Protein AF-A0A059XDD0-F1 (afdb_monomer)

Sequence (163 aa):
FLRDATYKGEHFIKRGRTAYLERLIVDPAFQNKGIGTAFMIEVLDTLFYRSEFYDGKPADEVRLSIFNDKEASSVADEGRKGFDRNDYFFRQFGFENDEGTIDVDERTIQPYKLNIDRYELYRAKALATLTEKQPERKLILEEVWDELKDILRKKDPNYAKGR

Mean predicted aligned error: 10.26 Å

Radius of gyration: 18.2 Å; Cα contacts (8 Å, |Δi|>4): 202; chains: 1; bounding box: 51×39×44 Å

pLDDT: mean 75.76, std 18.52, range [33.28, 95.12]

Structure (mmCIF, N/CA/C/O backbone):
data_AF-A0A059XDD0-F1
#
_entry.id   AF-A0A059XDD0-F1
#
loop_
_atom_site.group_PDB
_atom_site.id
_atom_site.type_symbol
_atom_site.label_atom_id
_atom_site.label_alt_id
_atom_site.label_comp_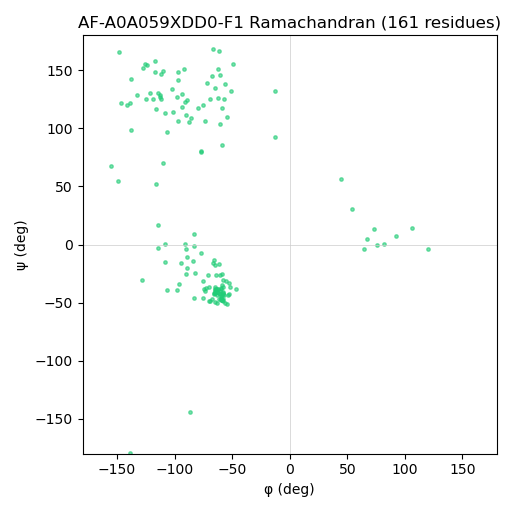id
_atom_site.label_asym_id
_atom_site.label_entity_id
_atom_site.label_seq_id
_atom_site.pdbx_PDB_ins_code
_atom_site.Cartn_x
_atom_site.Cartn_y
_atom_site.Cartn_z
_atom_site.occupancy
_atom_site.B_iso_or_equiv
_atom_site.auth_seq_id
_atom_site.auth_comp_id
_atom_site.auth_asym_id
_atom_site.auth_atom_id
_atom_site.pdbx_PDB_model_num
ATOM 1 N N . PHE A 1 1 ? -7.506 -17.160 20.419 1.00 33.28 1 PHE A N 1
ATOM 2 C CA . PHE A 1 1 ? -8.906 -17.370 20.842 1.00 33.28 1 PHE A CA 1
ATOM 3 C C . PHE A 1 1 ? -9.835 -16.569 19.936 1.00 33.28 1 PHE A C 1
ATOM 5 O O . PHE A 1 1 ? -10.169 -15.436 20.255 1.00 33.28 1 PHE A O 1
ATOM 12 N N . LEU A 1 2 ? -10.213 -17.127 18.786 1.00 34.84 2 LEU A N 1
ATOM 13 C CA . LEU A 1 2 ? -11.284 -16.582 17.950 1.00 34.84 2 LEU A CA 1
ATOM 14 C C . LEU A 1 2 ? -12.570 -17.261 18.426 1.00 34.84 2 LEU A C 1
ATOM 16 O O . LEU A 1 2 ? -12.681 -18.477 18.334 1.00 34.84 2 LEU A O 1
ATOM 20 N N . ARG A 1 3 ? -13.476 -16.510 19.059 1.00 38.62 3 ARG A N 1
ATOM 21 C CA . ARG A 1 3 ? -14.794 -17.041 19.422 1.00 38.62 3 ARG A CA 1
ATOM 22 C C . ARG A 1 3 ? -15.658 -17.012 18.168 1.00 38.62 3 ARG A C 1
ATOM 24 O O . ARG A 1 3 ? -15.905 -15.928 17.641 1.00 38.62 3 ARG A O 1
ATOM 31 N N . ASP A 1 4 ? -16.082 -18.189 17.724 1.00 38.41 4 ASP A N 1
ATOM 32 C CA . ASP A 1 4 ? -17.075 -18.373 16.671 1.00 38.41 4 ASP A CA 1
ATOM 33 C C . ASP A 1 4 ? -18.345 -17.603 17.037 1.00 38.41 4 ASP A C 1
ATOM 35 O O . ASP A 1 4 ? -19.050 -17.940 17.989 1.00 38.41 4 ASP A O 1
ATOM 39 N N . ALA A 1 5 ? -18.617 -16.526 16.306 1.00 45.28 5 ALA A N 1
ATOM 40 C CA . ALA A 1 5 ? -19.895 -15.844 16.376 1.00 45.28 5 ALA A CA 1
ATOM 41 C C . ALA A 1 5 ? -20.777 -16.415 15.265 1.00 45.28 5 ALA A C 1
ATOM 43 O O . ALA A 1 5 ? -20.447 -16.323 14.087 1.00 45.28 5 ALA A O 1
ATOM 44 N N . THR A 1 6 ? -21.897 -17.028 15.629 1.00 38.84 6 THR A N 1
ATOM 45 C CA . THR A 1 6 ? -22.894 -17.513 14.669 1.00 38.84 6 THR A CA 1
ATOM 46 C C . THR A 1 6 ? -23.976 -16.456 14.462 1.00 38.84 6 THR A C 1
ATOM 48 O O . THR A 1 6 ? -24.561 -15.985 15.439 1.00 38.84 6 THR A O 1
ATOM 51 N N . TYR A 1 7 ? -24.293 -16.111 13.211 1.00 40.09 7 TYR A N 1
ATOM 52 C CA . TYR A 1 7 ? -25.468 -15.302 12.857 1.00 40.09 7 TYR A CA 1
ATOM 53 C C . TYR A 1 7 ? -26.444 -16.182 12.073 1.00 40.09 7 TYR A C 1
ATOM 55 O O . TYR A 1 7 ? -26.053 -16.825 11.106 1.00 40.09 7 TYR A O 1
ATOM 63 N N . LYS A 1 8 ? -27.709 -16.249 12.513 1.00 52.50 8 LYS A N 1
ATOM 64 C CA . LYS A 1 8 ? -28.753 -17.126 11.935 1.00 52.50 8 LYS A CA 1
ATOM 65 C C . LYS A 1 8 ? -28.374 -18.618 11.844 1.00 52.50 8 LYS A C 1
ATOM 67 O O . LYS A 1 8 ? -28.862 -19.324 10.973 1.00 52.50 8 LYS A O 1
ATOM 72 N N . GLY A 1 9 ? -27.541 -19.109 12.763 1.00 45.34 9 GLY A N 1
ATOM 73 C CA . GLY A 1 9 ? -27.166 -20.527 12.820 1.00 45.34 9 GLY A CA 1
ATOM 74 C C . GLY A 1 9 ? -26.055 -20.944 11.852 1.00 45.34 9 GLY A C 1
ATOM 75 O O . GLY A 1 9 ? -25.654 -22.101 11.880 1.00 45.34 9 GLY A O 1
ATOM 76 N N . GLU A 1 10 ? -25.512 -20.020 11.056 1.00 42.78 10 GLU A N 1
ATOM 77 C CA . GLU A 1 10 ? -24.318 -20.263 10.246 1.00 42.78 10 GLU A CA 1
ATOM 78 C C . GLU A 1 10 ? -23.071 -19.749 10.974 1.00 42.78 10 GLU A C 1
ATOM 80 O O . GLU A 1 10 ? -23.102 -18.700 11.631 1.00 42.78 10 GLU A O 1
ATOM 85 N N . HIS A 1 11 ? -21.963 -20.491 10.864 1.00 41.69 11 HIS A N 1
ATOM 86 C CA . HIS A 1 11 ? -20.648 -20.022 11.293 1.00 41.69 11 HIS A CA 1
ATOM 87 C C . HIS A 1 11 ? -20.297 -18.770 10.490 1.00 41.69 11 HIS A C 1
ATOM 89 O O . HIS A 1 11 ? -19.930 -18.848 9.318 1.00 41.69 11 HIS A O 1
ATOM 95 N N . PHE A 1 12 ? -20.418 -17.600 11.114 1.00 38.47 12 PHE A N 1
ATOM 96 C CA . PHE A 1 12 ? -19.989 -16.363 10.494 1.00 38.47 12 PHE A CA 1
ATOM 97 C C . PHE A 1 12 ? -18.514 -16.180 10.829 1.00 38.47 12 PHE A C 1
ATOM 99 O O . PHE A 1 12 ? -18.141 -15.828 11.950 1.00 38.47 12 PHE A O 1
ATOM 106 N N . ILE A 1 13 ? -17.648 -16.410 9.843 1.00 45.25 13 ILE A N 1
ATOM 107 C CA . ILE A 1 13 ? -16.297 -15.862 9.903 1.00 45.25 13 ILE A CA 1
ATOM 108 C C . ILE A 1 13 ? -16.502 -14.357 10.011 1.00 45.25 13 ILE A C 1
ATOM 110 O O . ILE A 1 13 ? -17.079 -13.756 9.105 1.00 45.25 13 ILE A O 1
ATOM 114 N N . LYS A 1 14 ? -16.056 -13.747 11.114 1.00 43.38 14 LYS A N 1
ATOM 115 C CA . LYS A 1 14 ? -15.884 -12.298 11.200 1.00 43.38 14 LYS A CA 1
ATOM 116 C C . LYS A 1 14 ? -14.903 -11.925 10.089 1.00 43.38 14 LYS A C 1
ATOM 118 O O . LYS A 1 14 ? -13.696 -11.959 10.307 1.00 43.38 14 LYS A O 1
ATOM 123 N N . ARG A 1 15 ? -15.408 -11.710 8.869 1.00 51.59 15 ARG A N 1
ATOM 124 C CA . ARG A 1 15 ? -14.589 -11.332 7.722 1.00 51.59 15 ARG A CA 1
ATOM 125 C C . ARG A 1 15 ? -13.876 -10.057 8.148 1.00 51.59 15 ARG A C 1
ATOM 127 O O . ARG A 1 15 ? -14.530 -9.127 8.625 1.00 51.59 15 ARG A O 1
ATOM 134 N N . GLY A 1 16 ? -12.547 -10.064 8.060 1.00 60.94 16 GLY A N 1
ATOM 135 C CA . GLY A 1 16 ? -11.766 -8.841 8.182 1.00 60.94 16 GLY A CA 1
ATOM 136 C C . GLY A 1 16 ? -12.350 -7.775 7.259 1.00 60.94 16 GLY A C 1
ATOM 137 O O . GLY A 1 16 ? -13.045 -8.079 6.281 1.00 60.94 16 GLY A O 1
ATOM 138 N N . ARG A 1 17 ? -12.121 -6.511 7.591 1.00 78.56 17 ARG A N 1
ATOM 139 C CA . ARG A 1 17 ? -12.499 -5.400 6.721 1.00 78.56 17 ARG A CA 1
ATOM 140 C C . ARG A 1 17 ? -11.449 -5.355 5.614 1.00 78.56 17 ARG A C 1
ATOM 142 O O . ARG A 1 17 ? -10.487 -4.600 5.694 1.00 78.56 17 ARG A O 1
ATOM 149 N N . THR A 1 18 ? -11.618 -6.221 4.619 1.00 86.69 18 THR A N 1
ATOM 150 C CA . THR A 1 18 ? -10.679 -6.373 3.507 1.00 86.69 18 THR A CA 1
ATOM 151 C C . THR A 1 18 ? -11.074 -5.460 2.349 1.00 86.69 18 THR A C 1
ATOM 153 O O . THR A 1 18 ? -12.181 -5.571 1.818 1.00 86.69 18 THR A O 1
ATOM 156 N N . ALA A 1 19 ? -10.162 -4.587 1.926 1.00 88.94 19 ALA A N 1
ATOM 157 C CA . ALA A 1 19 ? -10.272 -3.834 0.679 1.00 88.94 19 ALA A CA 1
ATOM 158 C C . ALA A 1 19 ? -9.477 -4.523 -0.442 1.00 88.94 19 ALA A C 1
ATOM 160 O O . ALA A 1 19 ? -8.441 -5.133 -0.186 1.00 88.94 19 ALA A O 1
ATOM 161 N N . TYR A 1 20 ? -9.939 -4.403 -1.687 1.00 88.94 20 TYR A N 1
ATOM 162 C CA . TYR A 1 20 ? -9.264 -4.975 -2.854 1.00 88.94 20 TYR A CA 1
ATOM 163 C C . TYR A 1 20 ? -8.726 -3.862 -3.757 1.00 88.94 20 TYR A C 1
ATOM 165 O O . TYR A 1 20 ? -9.460 -2.949 -4.132 1.00 88.94 20 TYR A O 1
ATOM 173 N N . LEU A 1 21 ? -7.442 -3.942 -4.106 1.00 89.31 21 LEU A N 1
ATOM 174 C CA . LEU A 1 21 ? -6.801 -3.103 -5.114 1.00 89.31 21 LEU A CA 1
ATOM 175 C C . LEU A 1 21 ? -6.670 -3.905 -6.406 1.00 89.31 21 LEU A C 1
ATOM 177 O O . LEU A 1 21 ? -5.928 -4.882 -6.469 1.00 89.31 21 LEU A O 1
ATOM 181 N N . GLU A 1 22 ? -7.382 -3.481 -7.446 1.00 80.81 22 GLU A N 1
ATOM 182 C CA . GLU A 1 22 ? -7.424 -4.232 -8.704 1.00 80.81 22 GLU A CA 1
ATOM 183 C C . GLU A 1 22 ? -6.462 -3.693 -9.764 1.00 80.81 22 GLU A C 1
ATOM 185 O O . GLU A 1 22 ? -5.877 -4.469 -10.517 1.00 80.81 22 GLU A O 1
ATOM 190 N N . ARG A 1 23 ? -6.311 -2.366 -9.881 1.00 75.44 23 ARG A N 1
ATOM 191 C CA . ARG A 1 23 ? -5.543 -1.751 -10.975 1.00 75.44 23 ARG A CA 1
ATOM 192 C C . ARG A 1 23 ? -4.828 -0.485 -10.524 1.00 75.44 23 ARG A C 1
ATOM 194 O O . ARG A 1 23 ? -5.465 0.485 -10.127 1.00 75.44 23 ARG A O 1
ATOM 201 N N . LEU A 1 24 ? -3.505 -0.482 -10.671 1.00 79.06 24 LEU A N 1
ATOM 202 C CA . LEU A 1 24 ? -2.679 0.721 -10.633 1.00 79.06 24 LEU A CA 1
ATOM 203 C C . LEU A 1 24 ? -2.024 0.894 -12.002 1.00 79.06 24 LEU A C 1
ATOM 205 O O . LEU A 1 24 ? -1.224 0.060 -12.416 1.00 79.06 24 LEU A O 1
ATOM 209 N N . ILE A 1 25 ? -2.351 1.985 -12.689 1.00 79.44 25 ILE A N 1
ATOM 210 C CA . ILE A 1 25 ? -1.759 2.330 -13.982 1.00 79.44 25 ILE A CA 1
ATOM 211 C C . ILE A 1 25 ? -1.172 3.731 -13.855 1.00 79.44 25 ILE A C 1
ATOM 213 O O . ILE A 1 25 ? -1.863 4.667 -13.461 1.00 79.44 25 ILE A O 1
ATOM 217 N N . VAL A 1 26 ? 0.112 3.864 -14.180 1.00 78.00 26 VAL A N 1
ATOM 218 C CA . VAL A 1 26 ? 0.816 5.148 -14.220 1.00 78.00 26 VAL A CA 1
ATOM 219 C C . VAL A 1 26 ? 1.200 5.416 -15.663 1.00 78.00 26 VAL A C 1
ATOM 221 O O . VAL A 1 26 ? 1.789 4.549 -16.312 1.00 78.00 26 VAL A O 1
ATOM 224 N N . ASP A 1 27 ? 0.886 6.616 -16.147 1.00 79.06 27 ASP A N 1
ATOM 225 C CA . ASP A 1 27 ? 1.317 7.066 -17.469 1.00 79.06 27 ASP A CA 1
ATOM 226 C C . ASP A 1 27 ? 2.839 6.856 -17.628 1.00 79.06 27 ASP A C 1
ATOM 228 O O . ASP A 1 27 ? 3.602 7.235 -16.726 1.00 79.06 27 ASP A O 1
ATOM 232 N N . PRO A 1 28 ? 3.310 6.268 -18.744 1.00 79.12 28 PRO A N 1
ATOM 233 C CA . PRO A 1 28 ? 4.733 6.114 -19.034 1.00 79.12 28 PRO A CA 1
ATOM 234 C C . PRO A 1 28 ? 5.564 7.386 -18.807 1.00 79.12 28 PRO A C 1
ATOM 236 O O . PRO A 1 28 ? 6.655 7.304 -18.243 1.00 79.12 28 PRO A O 1
ATOM 239 N N . ALA A 1 29 ? 5.036 8.569 -19.140 1.00 82.00 29 ALA A N 1
ATOM 240 C CA . ALA A 1 29 ? 5.712 9.857 -18.956 1.00 82.00 29 ALA A CA 1
ATOM 241 C C . ALA A 1 29 ? 5.933 10.240 -17.477 1.00 82.00 29 ALA A C 1
ATOM 243 O O . ALA A 1 29 ? 6.736 11.133 -17.166 1.00 82.00 29 ALA A O 1
ATOM 244 N N . PHE A 1 30 ? 5.233 9.577 -16.554 1.00 81.44 30 PHE A N 1
ATOM 245 C CA . PHE A 1 30 ? 5.350 9.757 -15.107 1.00 81.44 30 PHE A CA 1
ATOM 246 C C . PHE A 1 30 ? 6.030 8.583 -14.397 1.00 81.44 30 PHE A C 1
ATOM 248 O O . PHE A 1 30 ? 6.245 8.631 -13.179 1.00 81.44 30 PHE A O 1
ATOM 255 N N . GLN A 1 31 ? 6.438 7.549 -15.137 1.00 78.50 31 GLN A N 1
ATOM 256 C CA . GLN A 1 31 ? 7.230 6.468 -14.570 1.00 78.50 31 GLN A CA 1
ATOM 257 C C . GLN A 1 31 ? 8.555 6.999 -14.014 1.00 78.50 31 GLN A C 1
ATOM 259 O O . GLN A 1 31 ? 9.138 7.959 -14.509 1.00 78.50 31 GLN A O 1
ATOM 264 N N . ASN A 1 32 ? 9.021 6.384 -12.927 1.00 79.31 32 ASN A N 1
ATOM 265 C CA . ASN A 1 32 ? 10.236 6.757 -12.193 1.00 79.31 32 ASN A CA 1
ATOM 266 C C . ASN A 1 32 ? 10.228 8.138 -11.516 1.00 79.31 32 ASN A C 1
ATOM 268 O O . ASN A 1 32 ? 11.143 8.388 -10.733 1.00 79.31 32 ASN A O 1
ATOM 272 N N . LYS A 1 33 ? 9.180 8.959 -11.681 1.00 85.69 33 LYS A N 1
ATOM 273 C CA . LYS A 1 33 ? 9.000 10.249 -10.983 1.00 85.69 33 LYS A CA 1
ATOM 274 C C . LYS A 1 33 ? 8.390 10.128 -9.581 1.00 85.69 33 LYS A C 1
ATOM 276 O O . LYS A 1 33 ? 7.995 11.125 -8.996 1.00 85.69 33 LYS A O 1
ATOM 281 N N . GLY A 1 34 ? 8.248 8.912 -9.051 1.00 86.94 34 GLY A N 1
ATOM 282 C CA . GLY A 1 34 ? 7.687 8.671 -7.713 1.00 86.94 34 GLY A CA 1
ATOM 283 C C . GLY A 1 34 ? 6.163 8.818 -7.604 1.00 86.94 34 GLY A C 1
ATOM 284 O O . GLY A 1 34 ? 5.625 8.567 -6.533 1.00 86.94 34 GLY A O 1
ATOM 285 N N . ILE A 1 35 ? 5.460 9.146 -8.698 1.00 89.06 35 ILE A N 1
ATOM 286 C CA . ILE A 1 35 ? 3.997 9.342 -8.718 1.00 89.06 35 ILE A CA 1
ATOM 287 C C . ILE A 1 35 ? 3.249 8.096 -8.241 1.00 89.06 35 ILE A C 1
ATOM 289 O O . ILE A 1 35 ? 2.386 8.197 -7.377 1.00 89.06 35 ILE A O 1
ATOM 293 N N . GLY A 1 36 ? 3.619 6.914 -8.748 1.00 89.75 36 GLY A N 1
ATOM 294 C CA . GLY A 1 36 ? 3.003 5.657 -8.316 1.00 89.75 36 GLY A CA 1
ATOM 295 C C . GLY A 1 36 ? 3.174 5.407 -6.817 1.00 89.75 36 GLY A C 1
ATOM 296 O O . GLY A 1 36 ? 2.238 4.954 -6.167 1.00 89.75 36 GLY A O 1
ATOM 297 N N . THR A 1 37 ? 4.335 5.760 -6.254 1.00 92.00 37 THR A N 1
ATOM 298 C CA . THR A 1 37 ? 4.571 5.608 -4.816 1.00 92.00 37 THR A CA 1
ATOM 299 C C . THR A 1 37 ? 3.734 6.586 -4.000 1.00 92.00 37 THR A C 1
ATOM 301 O O . THR A 1 37 ? 3.061 6.150 -3.074 1.00 92.00 37 THR A O 1
ATOM 304 N N . ALA A 1 38 ? 3.723 7.874 -4.358 1.00 93.00 38 ALA A N 1
ATOM 305 C CA . ALA A 1 38 ? 2.916 8.876 -3.661 1.00 93.00 38 ALA A CA 1
ATOM 306 C C . ALA A 1 38 ? 1.426 8.509 -3.680 1.00 93.00 38 ALA A C 1
ATOM 308 O O . ALA A 1 38 ? 0.792 8.442 -2.630 1.00 93.00 38 ALA A O 1
ATOM 309 N N . PHE A 1 39 ? 0.907 8.155 -4.857 1.00 92.38 39 PHE A N 1
ATOM 310 C CA . PHE A 1 39 ? -0.478 7.729 -5.013 1.00 92.38 39 PHE A CA 1
ATOM 311 C C . PHE A 1 39 ? -0.802 6.481 -4.181 1.00 92.38 39 PHE A C 1
ATOM 313 O O . PHE A 1 39 ? -1.840 6.429 -3.530 1.00 92.38 39 PHE A O 1
ATOM 320 N N . MET A 1 40 ? 0.089 5.486 -4.149 1.00 94.00 40 MET A N 1
ATOM 321 C CA . MET A 1 40 ? -0.131 4.282 -3.348 1.00 94.00 40 MET A CA 1
ATOM 322 C C . MET A 1 40 ? -0.154 4.577 -1.841 1.00 94.00 40 MET A C 1
ATOM 324 O O . MET A 1 40 ? -0.996 4.019 -1.145 1.00 94.00 40 MET A O 1
ATOM 328 N N . ILE A 1 41 ? 0.702 5.477 -1.334 1.00 95.06 41 ILE A N 1
ATOM 329 C CA . ILE A 1 41 ? 0.640 5.918 0.075 1.00 95.06 41 ILE A CA 1
ATOM 330 C C . ILE A 1 41 ? -0.733 6.526 0.370 1.00 9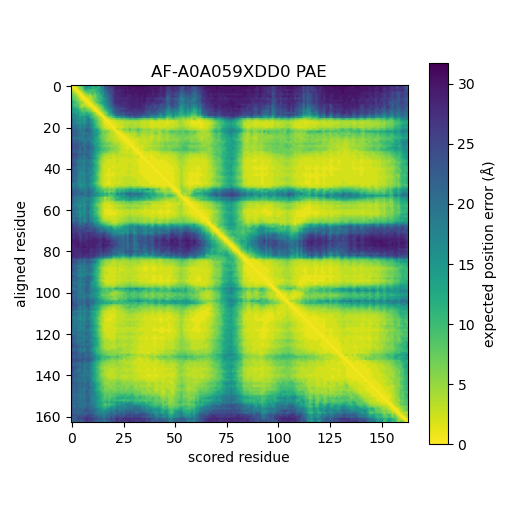5.06 41 ILE A C 1
ATOM 332 O O . ILE A 1 41 ? -1.372 6.143 1.340 1.00 95.06 41 ILE A O 1
ATOM 336 N N . GLU A 1 42 ? -1.226 7.417 -0.488 1.00 93.25 42 GLU A N 1
ATOM 337 C CA . GLU A 1 42 ? -2.528 8.072 -0.294 1.00 93.25 42 GLU A CA 1
ATOM 338 C C . GLU A 1 42 ? -3.697 7.093 -0.312 1.00 93.25 42 GLU A C 1
ATOM 340 O O . GLU A 1 42 ? -4.627 7.207 0.492 1.00 93.25 42 GLU A O 1
ATOM 345 N N . VAL A 1 43 ? -3.654 6.125 -1.228 1.00 93.62 43 VAL A N 1
ATOM 346 C CA . VAL A 1 43 ? -4.660 5.069 -1.315 1.00 93.62 43 VAL A CA 1
ATOM 347 C C . VAL A 1 43 ? -4.646 4.233 -0.039 1.00 93.62 43 VAL A C 1
ATOM 349 O O . VAL A 1 43 ? -5.694 4.059 0.574 1.00 93.62 43 VAL A O 1
ATOM 352 N N . LEU A 1 44 ? -3.480 3.763 0.406 1.00 94.25 44 LEU A N 1
ATOM 353 C CA . LEU A 1 44 ? -3.370 2.939 1.612 1.00 94.25 44 LEU A CA 1
ATOM 354 C C . LEU A 1 44 ? -3.741 3.722 2.880 1.00 94.25 44 LEU A C 1
ATOM 356 O O . LEU A 1 44 ? -4.497 3.213 3.705 1.00 94.25 44 LEU A O 1
ATOM 360 N N . ASP A 1 45 ? -3.307 4.976 3.002 1.00 92.88 45 ASP A N 1
ATOM 361 C CA . ASP A 1 45 ? -3.720 5.884 4.077 1.00 92.88 45 ASP A CA 1
ATOM 362 C C . ASP A 1 45 ? -5.245 6.064 4.093 1.00 92.88 45 ASP A C 1
ATOM 364 O O . ASP A 1 45 ? -5.887 6.029 5.144 1.00 92.88 45 ASP A O 1
ATOM 368 N N . THR A 1 46 ? -5.860 6.202 2.919 1.00 89.69 46 THR A N 1
ATOM 369 C CA . THR A 1 46 ? -7.314 6.312 2.811 1.00 89.69 46 THR A CA 1
ATOM 370 C C . THR A 1 46 ? -7.999 5.023 3.256 1.00 89.69 46 THR A C 1
ATOM 372 O O . THR A 1 46 ? -8.898 5.087 4.092 1.00 89.69 46 THR A O 1
ATOM 375 N N . LEU A 1 47 ? -7.559 3.867 2.754 1.00 90.25 47 LEU A N 1
ATOM 376 C CA . LEU A 1 47 ? -8.160 2.563 3.053 1.00 90.25 47 LEU A CA 1
ATOM 377 C C . LEU A 1 47 ? -8.035 2.176 4.534 1.00 90.25 47 LEU A C 1
ATOM 379 O O . LEU A 1 47 ? -8.975 1.623 5.103 1.00 90.25 47 LEU A O 1
ATOM 383 N N . PHE A 1 48 ? -6.901 2.470 5.170 1.00 89.62 48 PHE A N 1
ATOM 384 C CA . PHE A 1 48 ? -6.642 2.076 6.557 1.00 89.62 48 PHE A CA 1
ATOM 385 C C . PHE A 1 48 ? -7.106 3.101 7.601 1.00 89.62 48 PHE A C 1
ATOM 387 O O . PHE A 1 48 ? -7.310 2.724 8.756 1.00 89.62 48 PHE A O 1
ATOM 394 N N . TYR A 1 49 ? -7.306 4.375 7.232 1.00 86.00 49 TYR A N 1
ATOM 395 C CA . TYR A 1 49 ? -7.582 5.436 8.215 1.00 86.00 49 TYR A CA 1
ATOM 396 C C . TYR A 1 49 ? -8.821 6.290 7.916 1.00 86.00 49 TYR A C 1
ATOM 398 O O . TYR A 1 49 ? -9.446 6.781 8.859 1.00 86.00 49 TYR A O 1
ATOM 406 N N . ARG A 1 50 ? -9.196 6.493 6.644 1.00 82.50 50 ARG A N 1
ATOM 407 C CA . ARG A 1 50 ? -10.272 7.439 6.269 1.00 82.50 50 ARG A CA 1
ATOM 408 C C . ARG A 1 50 ? -11.565 6.776 5.828 1.00 82.50 50 ARG A C 1
ATOM 410 O O . ARG A 1 50 ? -12.631 7.304 6.126 1.00 82.50 50 ARG A O 1
ATOM 417 N N . SER A 1 51 ? -11.485 5.681 5.083 1.00 76.25 51 SER A N 1
ATOM 418 C CA . SER A 1 51 ? -12.660 5.046 4.492 1.00 76.25 51 SER A CA 1
ATOM 419 C C . SER A 1 51 ? -13.592 4.511 5.574 1.00 76.25 51 SER A C 1
ATOM 421 O O . SER A 1 51 ? -13.150 3.840 6.503 1.00 76.25 51 SER A O 1
ATOM 423 N N . GLU A 1 52 ? -14.885 4.767 5.431 1.00 69.38 52 GLU A N 1
ATOM 424 C CA . GLU A 1 52 ? -15.930 4.185 6.268 1.00 69.38 52 GLU A CA 1
ATOM 425 C C . GLU A 1 52 ? -16.660 3.139 5.416 1.00 69.38 52 GLU A C 1
ATOM 427 O O . GLU A 1 52 ? -17.487 3.484 4.575 1.00 69.38 52 GLU A O 1
ATOM 432 N N . PHE A 1 53 ? -16.280 1.862 5.554 1.00 67.81 53 PHE A N 1
ATOM 433 C CA . PHE A 1 53 ? -16.886 0.761 4.794 1.00 67.81 53 PHE A CA 1
ATOM 434 C C . PHE A 1 53 ? -18.137 0.215 5.512 1.00 67.81 53 PHE A C 1
ATOM 436 O O . PHE A 1 53 ? -18.899 0.953 6.131 1.00 67.81 53 PHE A O 1
ATOM 443 N N . TYR A 1 54 ? -18.356 -1.098 5.427 1.00 54.69 54 TYR A N 1
ATOM 444 C CA . TYR A 1 54 ? -19.569 -1.808 5.829 1.00 54.69 54 TYR A CA 1
ATOM 445 C C . TYR A 1 54 ? -20.055 -1.534 7.263 1.00 54.69 54 TYR A C 1
ATOM 447 O O . TYR A 1 54 ? -21.260 -1.547 7.495 1.00 54.69 54 TYR A O 1
ATOM 455 N N . ASP A 1 55 ? -19.149 -1.294 8.216 1.00 66.00 55 ASP A N 1
ATOM 456 C CA . ASP A 1 55 ? -19.460 -1.033 9.629 1.00 66.00 55 ASP A CA 1
ATOM 457 C C . ASP A 1 55 ? -19.082 0.389 10.085 1.00 66.00 55 ASP A C 1
ATOM 459 O O . ASP A 1 55 ? -18.966 0.650 11.285 1.00 66.00 55 ASP A O 1
ATOM 463 N N . GLY A 1 56 ? -18.864 1.308 9.136 1.00 70.31 56 GLY A N 1
ATOM 464 C CA . GLY A 1 56 ? -18.405 2.669 9.422 1.00 70.31 56 GLY A CA 1
ATOM 465 C C . GLY A 1 56 ? -16.934 2.749 9.837 1.00 70.31 56 GLY A C 1
ATOM 466 O O . GLY A 1 56 ? -16.496 3.778 10.356 1.00 70.31 56 GLY A O 1
ATOM 467 N N . LYS A 1 57 ? -16.157 1.672 9.646 1.00 76.44 57 LYS A N 1
ATOM 468 C CA . LYS A 1 57 ? -14.733 1.632 9.984 1.00 76.44 57 LYS A CA 1
ATOM 469 C C . LYS A 1 57 ? -13.845 1.409 8.750 1.00 76.44 57 LYS A C 1
ATOM 471 O O . LYS A 1 57 ? -14.311 0.843 7.757 1.00 76.44 57 LYS A O 1
ATOM 476 N N . PRO A 1 58 ? -12.559 1.799 8.828 1.00 84.19 58 PRO A N 1
ATOM 477 C CA . PRO A 1 58 ? -11.578 1.521 7.780 1.00 84.19 58 PRO A CA 1
ATOM 478 C C . PRO A 1 58 ? -11.252 0.040 7.622 1.00 84.19 58 PRO A C 1
ATOM 480 O O . PRO A 1 58 ? -11.601 -0.776 8.482 1.00 84.19 58 PRO A O 1
ATOM 483 N N . ALA A 1 59 ? -10.551 -0.286 6.537 1.00 87.25 59 ALA A N 1
ATOM 484 C CA . ALA A 1 59 ? -9.999 -1.612 6.317 1.00 87.25 59 ALA A CA 1
ATOM 485 C C . ALA A 1 59 ? -8.975 -1.976 7.406 1.00 87.25 59 ALA A C 1
ATOM 487 O O . ALA A 1 59 ? -8.318 -1.109 7.980 1.00 87.25 59 ALA A O 1
ATOM 488 N N . ASP A 1 60 ? -8.830 -3.266 7.697 1.00 87.19 60 ASP A N 1
ATOM 489 C CA . ASP A 1 60 ? -7.686 -3.811 8.445 1.00 87.19 60 ASP A CA 1
ATOM 490 C C . ASP A 1 60 ? -6.736 -4.620 7.557 1.00 87.19 60 ASP A C 1
ATOM 492 O O . ASP A 1 60 ? -5.573 -4.808 7.923 1.00 87.19 60 ASP A O 1
ATOM 496 N N . GLU A 1 61 ? -7.193 -4.991 6.361 1.00 90.38 61 GLU A N 1
ATOM 497 C CA . GLU A 1 61 ? -6.431 -5.721 5.359 1.00 90.38 61 GLU A CA 1
ATOM 498 C C . GLU A 1 61 ? -6.694 -5.148 3.957 1.00 90.38 61 GLU A C 1
ATOM 500 O O . GLU A 1 61 ? -7.815 -4.776 3.608 1.00 90.38 61 GLU A O 1
ATOM 505 N N . VAL A 1 62 ? -5.659 -5.103 3.126 1.00 92.69 62 VAL A N 1
ATOM 506 C CA . VAL A 1 62 ? -5.745 -4.772 1.703 1.00 92.69 62 VAL A CA 1
ATOM 507 C C . VAL A 1 62 ? -5.190 -5.941 0.904 1.00 92.69 62 VAL A C 1
ATOM 509 O O . VAL A 1 62 ? -4.091 -6.414 1.188 1.00 92.69 62 VAL A O 1
ATOM 512 N N . ARG A 1 63 ? -5.922 -6.399 -0.110 1.00 92.62 63 ARG A N 1
ATOM 513 C CA . ARG A 1 63 ? -5.494 -7.468 -1.019 1.00 92.62 63 ARG A CA 1
ATOM 514 C C . ARG A 1 63 ? -5.362 -6.967 -2.441 1.00 92.62 63 ARG A C 1
ATOM 516 O O . ARG A 1 63 ? -6.099 -6.082 -2.866 1.00 92.62 63 ARG A O 1
ATOM 523 N N . LEU A 1 64 ? -4.432 -7.551 -3.180 1.00 91.00 64 LEU A N 1
ATOM 524 C CA . LEU A 1 64 ? -4.267 -7.302 -4.606 1.00 91.00 64 LEU A CA 1
ATOM 525 C C . LEU A 1 64 ? -3.746 -8.543 -5.310 1.00 91.00 64 LEU A C 1
ATOM 527 O O . LEU A 1 64 ? -3.268 -9.483 -4.680 1.00 91.00 64 LEU A O 1
ATOM 531 N N . SER A 1 65 ? -3.831 -8.545 -6.629 1.00 87.19 65 SER A N 1
ATOM 532 C CA . SER A 1 65 ? -3.250 -9.586 -7.466 1.00 87.19 65 SER A CA 1
ATOM 533 C C . SER A 1 65 ? -2.487 -8.925 -8.599 1.00 87.19 65 SER A C 1
ATOM 535 O O . SER A 1 65 ? -3.026 -8.050 -9.274 1.00 87.19 65 SER A O 1
ATOM 537 N N . ILE A 1 66 ? -1.232 -9.322 -8.792 1.00 84.06 66 ILE A N 1
ATOM 538 C CA . ILE A 1 66 ? -0.419 -8.857 -9.921 1.00 84.06 66 ILE A CA 1
ATOM 539 C C . ILE A 1 66 ? -0.194 -10.005 -10.888 1.00 84.06 66 ILE A C 1
ATOM 541 O O . ILE A 1 66 ? -0.090 -11.160 -10.479 1.00 84.06 66 ILE A O 1
ATOM 545 N N . PHE A 1 67 ? -0.072 -9.681 -12.168 1.00 78.75 67 PHE A N 1
ATOM 546 C CA . PHE A 1 67 ? 0.487 -10.616 -13.130 1.00 78.75 67 PHE A CA 1
ATOM 547 C C . PHE A 1 67 ? 2.004 -10.673 -12.930 1.00 78.75 67 PHE A C 1
ATOM 549 O O . PHE A 1 67 ? 2.675 -9.653 -13.089 1.00 78.75 67 PHE A O 1
ATOM 556 N N . ASN A 1 68 ? 2.520 -11.860 -12.610 1.00 68.88 68 ASN A N 1
ATOM 557 C CA . ASN A 1 68 ? 3.941 -12.183 -12.669 1.00 68.88 68 ASN A CA 1
ATOM 558 C C . ASN A 1 68 ? 4.304 -12.421 -14.133 1.00 68.88 68 ASN A C 1
ATOM 560 O O . ASN A 1 68 ? 4.364 -13.557 -14.610 1.00 68.88 68 ASN A O 1
ATOM 564 N N . ASP A 1 69 ? 4.494 -11.340 -14.875 1.00 62.06 69 ASP A N 1
ATOM 565 C CA . ASP A 1 69 ? 4.915 -11.440 -16.260 1.00 62.06 69 ASP A CA 1
ATOM 566 C C . ASP A 1 69 ? 6.446 -11.547 -16.319 1.00 62.06 69 ASP A C 1
ATOM 568 O O . ASP A 1 69 ? 7.178 -10.589 -16.053 1.00 62.06 69 ASP A O 1
ATOM 572 N N . LYS A 1 70 ? 6.950 -12.739 -16.666 1.00 52.53 70 LYS A N 1
ATOM 573 C CA . LYS A 1 70 ? 8.388 -12.963 -16.872 1.00 52.53 70 LYS A CA 1
ATOM 574 C C . LYS A 1 70 ? 8.933 -12.085 -18.005 1.00 52.53 70 LYS A C 1
ATOM 576 O O . LYS A 1 70 ? 10.114 -11.741 -17.958 1.00 52.53 70 LYS A O 1
ATOM 581 N N . GLU A 1 71 ? 8.108 -11.674 -18.969 1.00 49.75 71 GLU A N 1
ATOM 582 C CA . GLU A 1 71 ? 8.495 -10.744 -20.034 1.00 49.75 71 GLU A CA 1
ATOM 583 C C . GLU A 1 71 ? 8.440 -9.277 -19.594 1.00 49.75 71 GLU A C 1
ATOM 585 O O . GLU A 1 71 ? 9.230 -8.478 -20.079 1.00 49.75 71 GLU A O 1
ATOM 590 N N . ALA A 1 72 ? 7.650 -8.899 -18.583 1.00 47.50 72 ALA A N 1
ATOM 591 C CA . ALA A 1 72 ? 7.739 -7.547 -18.009 1.00 47.50 72 ALA A CA 1
ATOM 592 C C . ALA A 1 72 ? 9.087 -7.283 -17.300 1.00 47.50 72 ALA A C 1
ATOM 594 O O . ALA A 1 72 ? 9.441 -6.130 -17.040 1.00 47.50 72 ALA A O 1
ATOM 595 N N . SER A 1 73 ? 9.875 -8.336 -17.041 1.00 45.09 73 SER A N 1
ATOM 596 C CA . SER A 1 73 ? 11.277 -8.232 -16.615 1.00 45.09 73 SER A CA 1
ATOM 597 C C . SER A 1 73 ? 12.258 -7.904 -17.758 1.00 45.09 73 SER A C 1
ATOM 599 O O . SER A 1 73 ? 13.433 -7.652 -17.495 1.00 45.09 73 SER A O 1
ATOM 601 N N . SER A 1 74 ? 11.811 -7.893 -19.024 1.00 40.19 74 SER A N 1
ATOM 602 C CA . SER A 1 74 ? 12.683 -7.788 -20.206 1.00 40.19 74 SER A CA 1
ATOM 603 C C . SER A 1 74 ? 13.098 -6.362 -20.576 1.00 40.19 74 SER A C 1
ATOM 605 O O . SER A 1 74 ? 13.858 -6.185 -21.525 1.00 40.19 74 SER A O 1
ATOM 607 N N . VAL A 1 75 ? 12.639 -5.346 -19.839 1.00 44.12 75 VAL A N 1
ATOM 608 C CA . VAL A 1 75 ? 13.087 -3.952 -20.003 1.00 44.12 75 VAL A CA 1
ATOM 609 C C . VAL A 1 75 ? 13.803 -3.487 -18.736 1.00 44.12 75 VAL A C 1
ATOM 611 O O . VAL A 1 75 ? 13.463 -2.475 -18.127 1.00 44.12 75 VAL A O 1
ATOM 614 N N . ALA A 1 76 ? 14.784 -4.268 -18.298 1.00 41.88 76 ALA A N 1
ATOM 615 C CA . ALA A 1 76 ? 15.781 -3.817 -17.345 1.00 41.88 76 ALA A CA 1
ATOM 616 C C . ALA A 1 76 ? 17.146 -3.903 -18.023 1.00 41.88 76 ALA A C 1
ATOM 618 O O . ALA A 1 76 ? 17.507 -4.955 -18.553 1.00 41.88 76 ALA A O 1
ATOM 619 N N . ASP A 1 77 ? 17.840 -2.766 -18.010 1.00 43.16 77 ASP A N 1
ATOM 620 C CA . ASP A 1 77 ? 19.275 -2.589 -18.206 1.00 43.16 77 ASP A CA 1
ATOM 621 C C . ASP A 1 77 ? 20.084 -3.890 -18.152 1.00 43.16 77 ASP A C 1
ATOM 623 O O . ASP A 1 77 ? 19.949 -4.691 -17.219 1.00 43.16 77 ASP A O 1
ATOM 627 N N . GLU A 1 78 ? 20.949 -4.050 -19.153 1.00 42.28 78 GLU A N 1
ATOM 628 C CA . GLU A 1 78 ? 22.069 -4.990 -19.232 1.00 42.28 78 GLU A CA 1
ATOM 629 C C . GLU A 1 78 ? 22.423 -5.648 -17.879 1.00 42.28 78 GLU A C 1
ATOM 631 O O . GLU A 1 78 ? 23.198 -5.124 -17.081 1.00 42.28 78 GLU A O 1
ATOM 636 N N . GLY A 1 79 ? 21.839 -6.823 -17.603 1.00 41.19 79 GLY A N 1
ATOM 637 C CA . GLY A 1 79 ? 22.297 -7.711 -16.527 1.00 41.19 79 GLY A CA 1
ATOM 638 C C . GLY A 1 79 ? 21.317 -8.059 -15.402 1.00 41.19 79 GLY A C 1
ATOM 639 O O . GLY A 1 79 ? 21.672 -8.900 -14.579 1.00 41.19 79 GLY A O 1
ATOM 640 N N . ARG A 1 80 ? 20.088 -7.519 -15.345 1.00 44.19 80 ARG A N 1
ATOM 641 C CA . ARG A 1 80 ? 19.095 -7.921 -14.314 1.00 44.19 80 ARG A CA 1
ATOM 642 C C . ARG A 1 80 ? 17.917 -8.713 -14.887 1.00 44.19 80 ARG A C 1
ATOM 644 O O . ARG A 1 80 ? 16.785 -8.244 -14.901 1.00 44.19 80 ARG A O 1
ATOM 651 N N . LYS A 1 81 ? 18.169 -9.952 -15.321 1.00 37.28 81 LYS A N 1
ATOM 652 C CA . LYS A 1 81 ? 17.094 -10.918 -15.612 1.00 37.28 81 LYS A CA 1
ATOM 653 C C . LYS A 1 81 ? 16.423 -11.348 -14.301 1.00 37.28 81 LYS A C 1
ATOM 655 O O . LYS A 1 81 ? 17.110 -11.831 -13.406 1.00 37.28 81 LYS A O 1
ATOM 660 N N . GLY A 1 82 ? 15.099 -11.210 -14.206 1.00 44.34 82 GLY A N 1
ATOM 661 C CA . GLY A 1 82 ? 14.301 -11.811 -13.126 1.00 44.34 82 GLY A CA 1
ATOM 662 C C . GLY A 1 82 ? 13.768 -10.863 -12.050 1.00 44.34 82 GLY A C 1
ATOM 663 O O . GLY A 1 82 ? 13.335 -11.339 -11.005 1.00 44.34 82 GLY A O 1
ATOM 664 N N . PHE A 1 83 ? 13.783 -9.547 -12.274 1.00 48.03 83 PHE A N 1
ATOM 665 C CA . PHE A 1 83 ? 13.177 -8.601 -11.338 1.00 48.03 83 PHE A CA 1
ATOM 666 C C . PHE A 1 83 ? 11.770 -8.216 -11.798 1.00 48.03 83 PHE A C 1
ATOM 668 O O . PHE A 1 83 ? 11.618 -7.454 -12.753 1.00 48.03 83 PHE A O 1
ATOM 675 N N . ASP A 1 84 ? 10.741 -8.726 -11.122 1.00 68.38 84 ASP A N 1
ATOM 676 C CA . ASP A 1 84 ? 9.388 -8.212 -11.314 1.00 68.38 84 ASP A CA 1
ATOM 677 C C . ASP A 1 84 ? 9.288 -6.840 -10.626 1.00 68.38 84 ASP A C 1
ATOM 679 O O . ASP A 1 84 ? 9.286 -6.712 -9.397 1.00 68.38 84 ASP A O 1
ATOM 683 N N . ARG A 1 85 ? 9.258 -5.782 -11.446 1.00 72.75 85 ARG A N 1
ATOM 684 C CA . ARG A 1 85 ? 9.141 -4.388 -10.996 1.00 72.75 85 ARG A CA 1
ATOM 685 C C . ARG A 1 85 ? 7.902 -4.180 -10.122 1.00 72.75 85 ARG A C 1
ATOM 687 O O . ARG A 1 85 ? 7.955 -3.339 -9.224 1.00 72.75 85 ARG A O 1
ATOM 694 N N . ASN A 1 86 ? 6.825 -4.930 -10.360 1.00 78.94 86 ASN A N 1
ATOM 695 C CA . ASN A 1 86 ? 5.595 -4.848 -9.585 1.00 78.94 86 ASN A CA 1
ATOM 696 C C . ASN A 1 86 ? 5.762 -5.526 -8.221 1.00 78.94 86 ASN A C 1
ATOM 698 O O . ASN A 1 86 ? 5.426 -4.901 -7.217 1.00 78.94 86 ASN A O 1
ATOM 702 N N . ASP A 1 87 ? 6.350 -6.728 -8.151 1.00 82.62 87 ASP A N 1
ATOM 703 C CA . ASP A 1 87 ? 6.629 -7.401 -6.865 1.00 82.62 87 ASP A CA 1
ATOM 704 C C . ASP A 1 87 ? 7.452 -6.491 -5.945 1.00 82.62 87 ASP A C 1
ATOM 706 O O . ASP A 1 87 ? 7.049 -6.204 -4.814 1.00 82.62 87 ASP A O 1
ATOM 710 N N . TYR A 1 88 ? 8.560 -5.942 -6.452 1.00 82.19 88 TYR A N 1
ATOM 711 C CA . TYR A 1 88 ? 9.376 -5.019 -5.667 1.00 82.19 88 TYR A CA 1
ATOM 712 C C . TYR A 1 88 ? 8.609 -3.760 -5.263 1.00 82.19 88 TYR A C 1
ATOM 714 O O . TYR A 1 88 ? 8.721 -3.300 -4.121 1.00 82.19 88 TYR A O 1
ATOM 722 N N . PHE A 1 89 ? 7.820 -3.206 -6.188 1.00 86.69 89 PHE A N 1
ATOM 723 C CA . PHE A 1 89 ? 7.013 -2.029 -5.916 1.00 86.69 89 PHE A CA 1
ATOM 724 C C . PHE A 1 89 ? 6.034 -2.282 -4.766 1.00 86.69 89 PHE A C 1
ATOM 726 O O . PHE A 1 89 ? 5.992 -1.473 -3.845 1.00 86.69 89 PHE A O 1
ATOM 733 N N . PHE A 1 90 ? 5.295 -3.392 -4.749 1.00 89.69 90 PHE A N 1
ATOM 734 C CA . PHE A 1 90 ? 4.332 -3.661 -3.678 1.00 89.69 90 PHE A CA 1
ATOM 735 C C . PHE A 1 90 ? 5.018 -4.045 -2.359 1.00 89.69 90 PHE A C 1
ATOM 737 O O . PHE A 1 90 ? 4.628 -3.558 -1.294 1.00 89.69 90 PHE A O 1
ATOM 744 N N . ARG A 1 91 ? 6.118 -4.807 -2.393 1.00 89.94 91 ARG A N 1
ATOM 745 C CA . ARG A 1 91 ? 6.882 -5.156 -1.179 1.00 89.94 91 ARG A CA 1
ATOM 746 C C . ARG A 1 91 ? 7.418 -3.944 -0.416 1.00 89.94 91 ARG A C 1
ATOM 748 O O . ARG A 1 91 ? 7.614 -4.037 0.796 1.00 89.94 91 ARG A O 1
ATOM 755 N N . GLN A 1 92 ? 7.641 -2.801 -1.073 1.00 91.19 92 GLN A N 1
ATOM 756 C CA . GLN A 1 92 ? 8.089 -1.581 -0.389 1.00 91.19 92 GLN A CA 1
ATOM 757 C C . GLN A 1 92 ? 7.051 -1.045 0.619 1.00 91.19 92 GLN A C 1
ATOM 759 O O . GLN A 1 92 ? 7.445 -0.407 1.591 1.00 91.19 92 GLN A O 1
ATOM 764 N N . PHE A 1 93 ? 5.761 -1.342 0.415 1.00 94.75 93 PHE A N 1
ATOM 765 C CA . PHE A 1 93 ? 4.655 -0.985 1.318 1.00 94.75 93 PHE A CA 1
ATOM 766 C C . PHE A 1 93 ? 4.358 -2.075 2.353 1.00 94.75 93 PHE A C 1
ATOM 768 O O . PHE A 1 93 ? 3.454 -1.921 3.166 1.00 94.75 93 PHE A O 1
ATOM 775 N N . GLY A 1 94 ? 5.111 -3.178 2.321 1.00 94.81 94 GLY A N 1
ATOM 776 C CA . GLY A 1 94 ? 4.942 -4.302 3.231 1.00 94.81 94 GLY A CA 1
ATOM 777 C C . GLY A 1 94 ? 4.011 -5.399 2.722 1.00 94.81 94 GLY A C 1
ATOM 778 O O . GLY A 1 94 ? 3.750 -6.318 3.491 1.00 94.81 94 GLY A O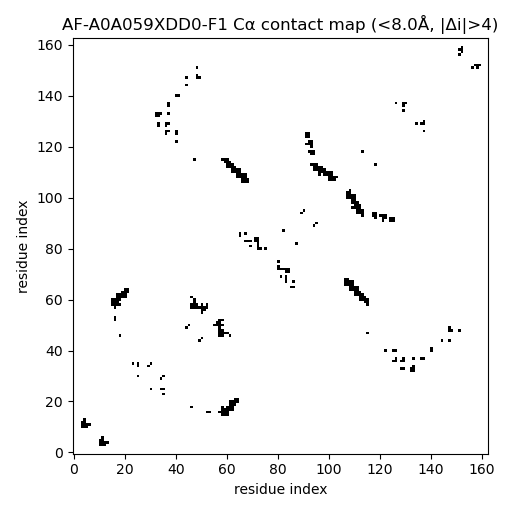 1
ATOM 779 N N . PHE A 1 95 ? 3.534 -5.350 1.470 1.00 93.88 95 PHE A N 1
ATOM 780 C CA . PHE A 1 95 ? 2.735 -6.445 0.908 1.00 93.88 95 PHE A CA 1
ATOM 781 C C . PHE A 1 95 ? 3.497 -7.776 0.982 1.00 93.88 95 PHE A C 1
ATOM 783 O O . PHE A 1 95 ? 4.698 -7.850 0.702 1.00 93.88 95 PHE A O 1
ATOM 790 N N . GLU A 1 96 ? 2.783 -8.830 1.356 1.00 92.88 96 GLU A N 1
ATOM 791 C CA . GLU A 1 96 ? 3.279 -10.201 1.430 1.00 92.88 96 GLU A CA 1
ATOM 792 C C . GLU A 1 96 ? 2.413 -11.128 0.585 1.00 92.88 96 GLU A C 1
ATOM 794 O O . GLU A 1 96 ? 1.245 -10.834 0.338 1.00 92.88 96 GLU A O 1
ATOM 799 N N . ASN A 1 97 ? 2.988 -12.242 0.135 1.00 89.94 97 ASN A N 1
ATOM 800 C CA . ASN A 1 97 ? 2.250 -13.228 -0.644 1.00 89.94 97 ASN A CA 1
ATOM 801 C C . ASN A 1 97 ? 1.115 -13.781 0.226 1.00 89.94 97 ASN A C 1
ATOM 803 O O . ASN A 1 97 ? 1.355 -14.218 1.355 1.00 89.94 97 ASN A O 1
ATOM 807 N N . ASP A 1 98 ? -0.113 -13.729 -0.285 1.00 83.81 98 ASP A N 1
ATOM 808 C CA . ASP A 1 98 ? -1.279 -14.217 0.454 1.00 83.81 98 ASP A CA 1
ATOM 809 C C . ASP A 1 98 ? -1.436 -15.733 0.294 1.00 83.81 98 ASP A C 1
ATOM 811 O O . ASP A 1 98 ? -1.591 -16.458 1.276 1.00 83.81 98 ASP A O 1
ATOM 815 N N . GLU A 1 99 ? -1.308 -16.196 -0.950 1.00 77.88 99 GLU A N 1
ATOM 816 C CA . GLU A 1 99 ? -1.479 -17.583 -1.374 1.00 77.88 99 GLU A CA 1
ATOM 817 C C . GLU A 1 99 ? -0.401 -17.973 -2.404 1.00 77.88 99 GLU A C 1
ATOM 819 O O . GLU A 1 99 ? 0.481 -17.179 -2.763 1.00 77.88 99 GLU A O 1
ATOM 824 N N . GLY A 1 100 ? -0.463 -19.223 -2.872 1.00 75.88 100 GLY A N 1
ATOM 825 C CA . GLY A 1 100 ? 0.316 -19.671 -4.021 1.00 75.88 100 GLY A CA 1
ATOM 826 C C . GLY A 1 100 ? -0.038 -18.896 -5.292 1.00 75.88 100 GLY A C 1
ATOM 827 O O . GLY A 1 100 ? -1.035 -18.179 -5.362 1.00 75.88 100 GLY A O 1
ATOM 828 N N . THR A 1 101 ? 0.799 -19.034 -6.312 1.00 82.44 101 THR A N 1
ATOM 829 C CA . THR A 1 101 ? 0.516 -18.453 -7.621 1.00 82.44 101 THR A CA 1
ATOM 830 C C . THR A 1 101 ? -0.676 -19.141 -8.285 1.00 82.44 101 THR A C 1
ATOM 832 O O . THR A 1 101 ? -0.840 -20.354 -8.156 1.00 82.44 101 THR A O 1
ATOM 835 N N . ILE A 1 102 ? -1.476 -18.376 -9.026 1.00 83.19 102 ILE A N 1
ATOM 836 C CA . ILE A 1 102 ? -2.647 -18.857 -9.765 1.00 83.19 102 ILE A CA 1
ATOM 837 C C . ILE A 1 102 ? -2.350 -18.742 -11.259 1.00 83.19 102 ILE A C 1
ATOM 839 O O . ILE A 1 102 ? -2.033 -17.653 -11.730 1.00 83.19 102 ILE A O 1
ATOM 843 N N . ASP A 1 103 ? -2.477 -19.832 -12.009 1.00 82.00 103 ASP A N 1
ATOM 844 C CA . ASP A 1 103 ? -2.311 -19.800 -13.464 1.00 82.00 103 ASP A CA 1
ATOM 845 C C . ASP A 1 103 ? -3.654 -19.507 -14.154 1.00 82.00 103 ASP A C 1
ATOM 847 O O . ASP A 1 103 ? -4.646 -20.204 -13.933 1.00 82.00 103 ASP A O 1
ATOM 851 N N . VAL A 1 104 ? -3.688 -18.460 -14.983 1.00 78.88 104 VAL A N 1
ATOM 852 C CA . VAL A 1 104 ? -4.861 -18.000 -15.742 1.00 78.88 104 VAL A CA 1
ATOM 853 C C . VAL A 1 104 ? -4.416 -17.599 -17.145 1.00 78.88 104 VAL A C 1
ATOM 855 O O . VAL A 1 104 ? -3.577 -16.713 -17.277 1.00 78.88 104 VAL A O 1
ATOM 858 N N . ASP A 1 105 ? -4.986 -18.219 -18.183 1.00 74.94 105 ASP A N 1
ATOM 859 C CA . ASP A 1 105 ? -4.783 -17.858 -19.597 1.00 74.94 105 ASP A CA 1
ATOM 860 C C . ASP A 1 105 ? -3.305 -17.585 -19.958 1.00 74.94 105 ASP A C 1
ATOM 862 O O . ASP A 1 105 ? -2.944 -16.498 -20.408 1.00 74.94 105 ASP A O 1
ATOM 866 N N . GLU A 1 106 ? -2.438 -18.574 -19.696 1.00 77.06 106 GLU A N 1
ATOM 867 C CA . GLU A 1 106 ? -0.974 -18.544 -19.924 1.00 77.06 106 GLU A CA 1
ATOM 868 C C . GLU A 1 106 ? -0.180 -17.557 -19.050 1.00 77.06 106 GLU A C 1
ATOM 870 O O . GLU A 1 106 ? 1.036 -17.421 -19.198 1.00 77.06 106 GLU A O 1
ATOM 875 N N . ARG A 1 107 ? -0.836 -16.891 -18.098 1.00 73.19 107 ARG A N 1
ATOM 876 C CA . ARG A 1 107 ? -0.207 -15.966 -17.155 1.00 73.19 107 ARG A CA 1
ATOM 877 C C . ARG A 1 107 ? -0.231 -16.530 -15.752 1.00 73.19 107 ARG A C 1
ATOM 879 O O . ARG A 1 107 ? -1.195 -17.158 -15.329 1.00 73.19 107 ARG A O 1
ATOM 886 N N . THR A 1 108 ? 0.805 -16.205 -14.996 1.00 79.75 108 THR A N 1
ATOM 887 C CA . THR A 1 108 ? 0.851 -16.492 -13.569 1.00 79.75 108 THR A CA 1
ATOM 888 C C . THR A 1 108 ? 0.455 -15.237 -12.800 1.00 79.75 108 THR A C 1
ATOM 890 O O . THR A 1 108 ? 1.019 -14.164 -13.002 1.00 79.75 108 THR A O 1
ATOM 893 N N . ILE A 1 109 ? -0.522 -15.359 -11.912 1.00 82.88 109 ILE A N 1
ATOM 894 C CA . ILE A 1 109 ? -0.980 -14.310 -11.007 1.00 82.88 109 ILE A CA 1
ATOM 895 C C . ILE A 1 109 ? -0.403 -14.584 -9.619 1.00 82.88 109 ILE A C 1
ATOM 897 O O . ILE A 1 109 ? -0.482 -15.707 -9.123 1.00 82.88 109 ILE A O 1
ATOM 901 N N . GLN A 1 110 ? 0.147 -13.559 -8.972 1.00 86.81 110 GLN A N 1
ATOM 902 C CA . GLN A 1 110 ? 0.555 -13.617 -7.572 1.00 86.81 110 GLN A CA 1
ATOM 903 C C . GLN A 1 110 ? -0.394 -12.774 -6.710 1.00 86.81 110 GLN A C 1
ATOM 905 O O . GLN A 1 110 ? -0.403 -11.543 -6.826 1.00 86.81 110 GLN A O 1
ATOM 910 N N . PRO A 1 111 ? -1.173 -13.416 -5.822 1.00 89.12 111 PRO A N 1
ATOM 911 C CA . PRO A 1 111 ? -1.946 -12.727 -4.796 1.00 89.12 111 PRO A CA 1
ATOM 912 C C . PRO A 1 111 ? -1.047 -12.157 -3.693 1.00 89.12 111 PRO A C 1
ATOM 914 O O . PRO A 1 111 ? -0.125 -12.832 -3.220 1.00 89.12 111 PRO A O 1
ATOM 917 N N . TYR A 1 112 ? -1.357 -10.944 -3.239 1.00 91.44 112 TYR A N 1
ATOM 918 C CA . TYR A 1 112 ? -0.733 -10.290 -2.092 1.00 91.44 112 TYR A CA 1
ATOM 919 C C . TYR A 1 112 ? -1.775 -9.795 -1.097 1.00 91.44 112 TYR A C 1
ATOM 921 O O . TYR A 1 1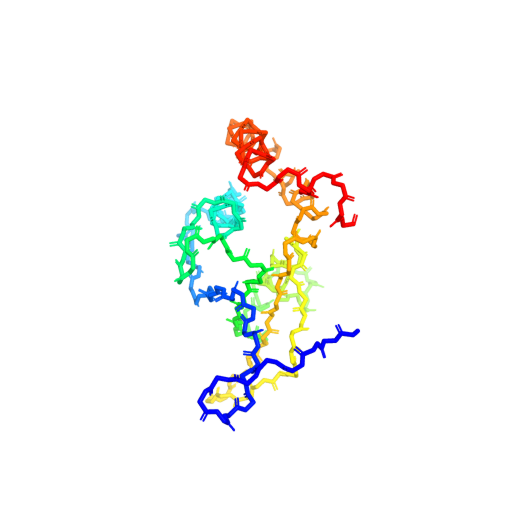12 ? -2.874 -9.383 -1.473 1.00 91.44 112 TYR A O 1
ATOM 929 N N . LYS A 1 113 ? -1.365 -9.733 0.167 1.00 93.81 113 LYS A N 1
ATOM 930 C CA . LYS A 1 113 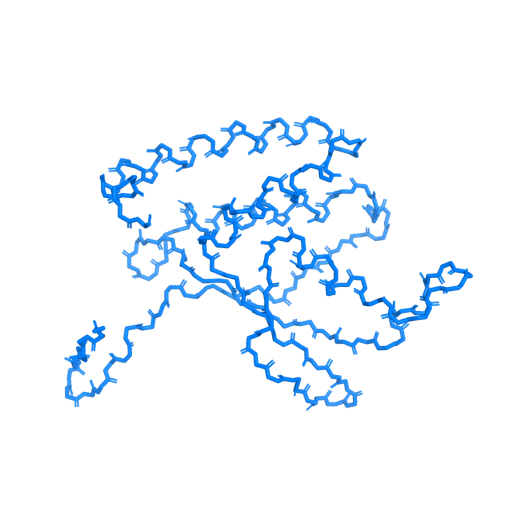? -2.079 -9.072 1.258 1.00 93.81 113 LYS A CA 1
ATOM 931 C C . LYS A 1 113 ? -1.183 -8.066 1.973 1.00 93.81 113 LYS A C 1
ATOM 933 O O . LYS A 1 113 ? 0.042 -8.187 1.979 1.00 93.81 113 LYS A O 1
ATOM 938 N N . LEU A 1 114 ? -1.806 -7.086 2.605 1.00 95.12 114 LEU A N 1
ATOM 939 C CA . LEU A 1 114 ? -1.177 -6.103 3.470 1.00 95.12 114 LEU A CA 1
ATOM 940 C C . LEU A 1 114 ? -2.103 -5.824 4.647 1.00 95.12 114 LEU A C 1
ATOM 942 O O . LEU A 1 114 ? -3.218 -5.353 4.458 1.00 95.12 114 LEU A O 1
ATOM 946 N N . ASN A 1 115 ? -1.620 -6.075 5.858 1.00 92.31 115 ASN A N 1
ATOM 947 C CA . ASN A 1 115 ? -2.310 -5.680 7.081 1.00 92.31 115 ASN A CA 1
ATOM 948 C C . ASN A 1 115 ? -1.846 -4.296 7.533 1.00 92.31 115 ASN A C 1
ATOM 950 O O . ASN A 1 115 ? -0.687 -3.929 7.316 1.00 92.31 115 ASN A O 1
ATOM 954 N N . ILE A 1 116 ? -2.723 -3.566 8.220 1.00 88.88 116 ILE A N 1
ATOM 955 C CA . ILE A 1 116 ? -2.440 -2.213 8.722 1.00 88.88 116 ILE A CA 1
ATOM 956 C C . ILE A 1 116 ? -1.146 -2.133 9.554 1.00 88.88 116 ILE A C 1
ATOM 958 O O . ILE A 1 116 ? -0.336 -1.244 9.319 1.00 88.88 116 ILE A O 1
ATOM 962 N N . ASP A 1 117 ? -0.879 -3.095 10.444 1.00 88.75 117 ASP A N 1
ATOM 963 C CA . ASP A 1 117 ? 0.325 -3.086 11.300 1.00 88.75 117 ASP A CA 1
ATOM 964 C C . ASP A 1 117 ? 1.613 -3.148 10.472 1.00 88.75 117 ASP A C 1
ATOM 966 O O . ASP A 1 117 ? 2.620 -2.493 10.751 1.00 88.75 117 ASP A O 1
ATOM 970 N N . ARG A 1 118 ? 1.566 -3.934 9.397 1.00 93.19 118 ARG A N 1
ATOM 971 C CA . ARG A 1 118 ? 2.681 -4.079 8.471 1.00 93.19 118 ARG A CA 1
ATOM 972 C C . ARG A 1 118 ? 2.820 -2.845 7.594 1.00 93.19 118 ARG A C 1
ATOM 974 O O . ARG A 1 118 ? 3.941 -2.410 7.348 1.00 93.19 118 ARG A O 1
ATOM 981 N N . TYR A 1 119 ? 1.706 -2.253 7.175 1.00 94.56 119 TYR A N 1
ATOM 982 C CA . TYR A 1 119 ? 1.732 -0.985 6.464 1.00 94.56 119 TYR A CA 1
ATOM 983 C C . TYR A 1 119 ? 2.385 0.109 7.311 1.00 94.56 119 TYR A C 1
ATOM 985 O O . TYR A 1 119 ? 3.297 0.765 6.823 1.00 94.56 119 TYR A O 1
ATOM 993 N N . GLU A 1 120 ? 2.019 0.260 8.586 1.00 91.38 120 GLU A N 1
ATOM 994 C CA . GLU A 1 120 ? 2.618 1.268 9.471 1.00 91.38 120 GLU A CA 1
ATOM 995 C C . GLU A 1 120 ? 4.138 1.116 9.597 1.00 91.38 120 GLU A C 1
ATOM 997 O O . GLU A 1 120 ? 4.865 2.112 9.537 1.00 91.38 120 GLU A O 1
ATOM 1002 N N . LEU A 1 121 ? 4.626 -0.125 9.703 1.00 92.19 121 LEU A N 1
ATOM 1003 C CA . LEU A 1 121 ? 6.058 -0.425 9.755 1.00 92.19 121 LEU A CA 1
ATOM 1004 C C . LEU A 1 121 ? 6.782 -0.052 8.449 1.00 92.19 121 LEU A C 1
ATOM 1006 O O . LEU A 1 121 ? 7.913 0.435 8.476 1.00 92.19 121 LEU A O 1
ATOM 1010 N N . TYR A 1 122 ? 6.146 -0.280 7.298 1.00 95.06 122 TYR A N 1
ATOM 1011 C CA . TYR A 1 122 ? 6.757 -0.082 5.981 1.00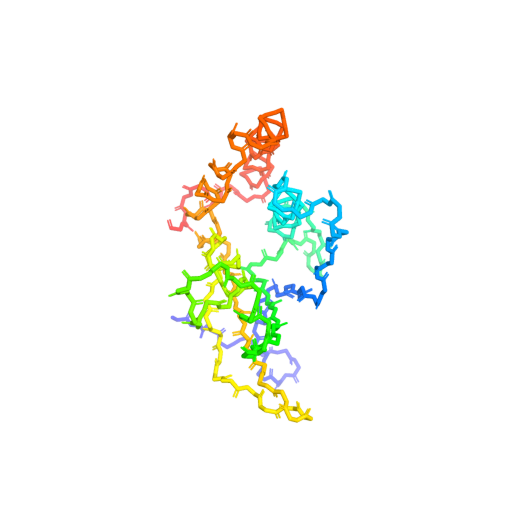 95.06 122 TYR A CA 1
ATOM 1012 C C . TYR A 1 122 ? 6.476 1.296 5.370 1.00 95.06 122 TYR A C 1
ATOM 1014 O O . TYR A 1 122 ? 7.196 1.713 4.460 1.00 95.06 122 TYR A O 1
ATOM 1022 N N . ARG A 1 123 ? 5.497 2.049 5.881 1.00 93.06 123 ARG A N 1
ATOM 1023 C CA . ARG A 1 123 ? 5.101 3.357 5.345 1.00 93.06 123 ARG A CA 1
ATOM 1024 C C . ARG A 1 123 ? 6.275 4.326 5.321 1.00 93.06 123 ARG A C 1
ATOM 1026 O O . ARG A 1 123 ? 6.503 4.968 4.302 1.00 93.06 123 ARG A O 1
ATOM 1033 N N . ALA A 1 124 ? 7.072 4.376 6.390 1.00 90.56 124 ALA A N 1
ATOM 1034 C CA . ALA A 1 12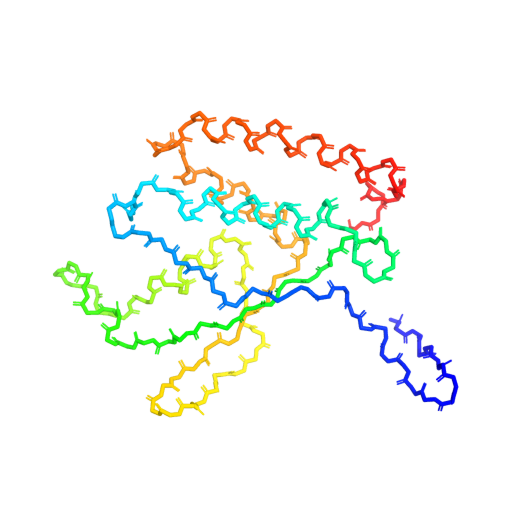4 ? 8.270 5.217 6.450 1.00 90.56 124 ALA A CA 1
ATOM 1035 C C . ALA A 1 124 ? 9.285 4.870 5.344 1.00 90.56 124 ALA A C 1
ATOM 1037 O O . ALA A 1 124 ? 9.879 5.761 4.737 1.00 90.56 124 ALA A O 1
ATOM 1038 N N . LYS A 1 125 ? 9.446 3.577 5.029 1.00 90.00 125 LYS A N 1
ATOM 1039 C CA . LYS A 1 125 ? 10.317 3.113 3.942 1.00 90.00 125 LYS A CA 1
ATOM 1040 C C . LYS A 1 125 ? 9.774 3.528 2.575 1.00 90.00 125 LYS A C 1
ATOM 1042 O O . LYS A 1 125 ? 10.539 4.045 1.764 1.00 90.00 125 LYS A O 1
ATOM 1047 N N . ALA A 1 126 ? 8.479 3.333 2.326 1.00 90.38 126 ALA A N 1
ATOM 1048 C CA . ALA A 1 126 ? 7.833 3.762 1.085 1.00 90.38 126 ALA A CA 1
ATOM 1049 C C . ALA A 1 126 ? 7.948 5.284 0.892 1.00 90.38 126 ALA A C 1
ATOM 1051 O O . ALA A 1 126 ? 8.335 5.758 -0.175 1.00 90.38 126 ALA A O 1
ATOM 1052 N N . LEU A 1 127 ? 7.707 6.047 1.955 1.00 91.88 127 LEU A N 1
ATOM 1053 C CA . LEU A 1 127 ? 7.801 7.501 1.980 1.00 91.88 127 LEU A CA 1
ATOM 1054 C C . LEU A 1 127 ? 9.230 8.009 1.730 1.00 91.88 127 LEU A C 1
ATOM 1056 O O . LEU A 1 127 ? 9.424 8.983 1.004 1.00 91.88 127 LEU A O 1
ATOM 1060 N N . ALA A 1 128 ? 10.251 7.328 2.263 1.00 90.56 128 ALA A N 1
ATOM 1061 C CA . ALA A 1 12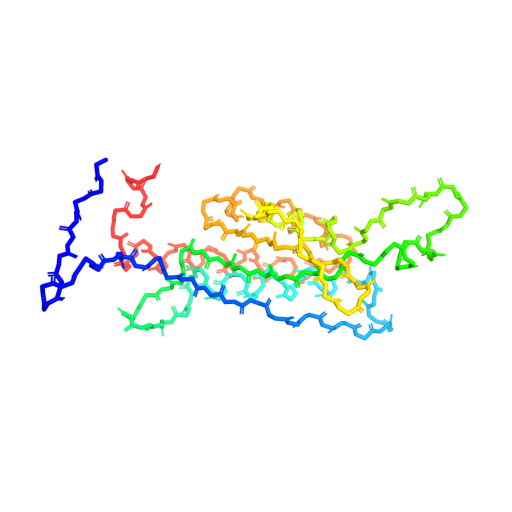8 ? 11.649 7.693 2.041 1.00 90.56 128 ALA A CA 1
ATOM 1062 C C . ALA A 1 128 ? 12.031 7.696 0.549 1.00 90.56 128 ALA A C 1
ATOM 1064 O O . ALA A 1 128 ? 12.846 8.524 0.137 1.00 90.56 128 ALA A O 1
ATOM 1065 N N . THR A 1 129 ? 11.394 6.851 -0.274 1.00 87.75 129 THR A N 1
ATOM 1066 C CA . THR A 1 129 ? 11.625 6.810 -1.731 1.00 87.75 129 THR A CA 1
ATOM 1067 C C . THR A 1 129 ? 11.197 8.088 -2.463 1.00 87.75 129 THR A C 1
ATOM 1069 O O . THR A 1 129 ? 11.635 8.326 -3.591 1.00 87.75 129 THR A O 1
ATOM 1072 N N . LEU A 1 130 ? 10.367 8.926 -1.831 1.00 89.69 130 LEU A N 1
ATOM 1073 C CA . LEU A 1 130 ? 9.909 10.198 -2.386 1.00 89.69 130 LEU A CA 1
ATOM 1074 C C . LEU A 1 130 ? 10.896 11.347 -2.158 1.00 89.69 130 LEU A C 1
ATOM 1076 O O . LEU A 1 130 ? 10.760 12.373 -2.815 1.00 89.69 130 LEU A O 1
ATOM 1080 N N . THR A 1 131 ? 11.892 11.189 -1.279 1.00 86.88 131 THR A N 1
ATOM 1081 C CA . THR A 1 131 ? 12.763 12.290 -0.818 1.00 86.88 131 THR A CA 1
ATOM 1082 C C . THR A 1 131 ? 13.419 13.064 -1.966 1.00 86.88 131 THR A C 1
ATOM 1084 O O . THR A 1 131 ? 13.415 14.288 -1.951 1.00 86.88 131 THR A O 1
ATOM 1087 N N . GLU A 1 132 ? 13.928 12.373 -2.985 1.00 86.50 132 GLU A N 1
ATOM 1088 C CA . GLU A 1 132 ? 14.572 13.020 -4.139 1.00 86.50 132 GLU A CA 1
ATOM 1089 C C . GLU A 1 132 ? 13.591 13.340 -5.274 1.00 86.50 132 GLU A C 1
ATOM 1091 O O . GLU A 1 132 ? 13.829 14.232 -6.082 1.00 86.50 132 GLU A O 1
ATOM 1096 N N . LYS A 1 133 ? 12.488 12.591 -5.366 1.00 88.50 133 LYS A N 1
ATOM 1097 C CA . LYS A 1 133 ? 11.601 12.598 -6.540 1.00 88.50 133 LYS A CA 1
ATOM 1098 C C . LYS A 1 133 ? 10.405 13.530 -6.391 1.00 88.50 133 LYS A C 1
ATOM 1100 O O . LYS A 1 133 ? 9.914 14.057 -7.382 1.00 88.50 133 LYS A O 1
ATOM 1105 N N . GLN A 1 134 ? 9.896 13.651 -5.170 1.00 90.56 134 GLN A N 1
ATOM 1106 C CA . GLN A 1 134 ? 8.638 14.304 -4.810 1.00 90.56 134 GLN A CA 1
ATOM 1107 C C . GLN A 1 134 ? 8.742 14.909 -3.385 1.00 90.56 134 GLN A C 1
ATOM 1109 O O . GLN A 1 134 ? 7.930 14.562 -2.522 1.00 90.56 134 GLN A O 1
ATOM 1114 N N . PRO A 1 135 ? 9.735 15.770 -3.080 1.00 92.25 135 PRO A N 1
ATOM 1115 C CA . PRO A 1 135 ? 9.980 16.247 -1.712 1.00 92.25 135 PRO A CA 1
ATOM 1116 C C . PRO A 1 135 ? 8.785 17.000 -1.112 1.00 92.25 135 PRO A C 1
ATOM 1118 O O . PRO A 1 135 ? 8.436 16.773 0.042 1.00 92.25 135 PRO A O 1
ATOM 1121 N N . GLU A 1 136 ? 8.101 17.831 -1.899 1.00 93.12 136 GLU A N 1
ATOM 1122 C CA . GLU A 1 136 ? 6.901 18.548 -1.445 1.00 93.12 136 GLU A CA 1
ATOM 1123 C C . GLU A 1 136 ? 5.746 17.587 -1.141 1.00 93.12 136 GLU A C 1
ATOM 1125 O O . GLU A 1 136 ? 5.088 17.697 -0.107 1.00 93.12 136 GLU A O 1
ATOM 1130 N N . ARG A 1 137 ? 5.525 16.583 -2.004 1.00 92.19 137 ARG A N 1
ATOM 1131 C CA . ARG A 1 137 ? 4.476 15.580 -1.774 1.00 92.19 137 ARG A CA 1
ATOM 1132 C C . ARG A 1 137 ? 4.775 14.740 -0.542 1.00 92.19 137 ARG A C 1
ATOM 1134 O O . ARG A 1 137 ? 3.851 14.405 0.185 1.00 92.19 137 ARG A O 1
ATOM 1141 N N . LYS A 1 138 ? 6.047 14.420 -0.294 1.00 93.44 138 LYS A N 1
ATOM 1142 C CA . LYS A 1 138 ? 6.476 13.723 0.919 1.00 93.44 138 LYS A CA 1
ATOM 1143 C C . LYS A 1 138 ? 6.043 14.485 2.174 1.00 93.44 138 LYS A C 1
ATOM 1145 O O . LYS A 1 138 ? 5.416 13.870 3.027 1.00 93.44 138 LYS A O 1
ATOM 1150 N N . LEU A 1 139 ? 6.320 15.789 2.248 1.00 92.38 139 LEU A N 1
ATOM 1151 C CA . LEU A 1 139 ? 5.945 16.625 3.398 1.00 92.38 139 LEU A CA 1
ATOM 1152 C C . LEU A 1 139 ? 4.428 16.625 3.624 1.00 92.38 139 LEU A C 1
ATOM 1154 O O . LEU A 1 139 ? 3.973 16.371 4.733 1.00 92.38 139 LEU A O 1
ATOM 1158 N N . ILE A 1 140 ? 3.644 16.788 2.554 1.00 93.00 140 ILE A N 1
ATOM 1159 C CA . ILE A 1 140 ? 2.175 16.714 2.627 1.00 93.00 140 ILE A CA 1
ATOM 1160 C C . ILE A 1 140 ? 1.716 15.360 3.191 1.00 93.00 140 ILE A C 1
ATOM 1162 O O . ILE A 1 140 ? 0.813 15.298 4.020 1.00 93.00 140 ILE A O 1
ATOM 1166 N N . LEU A 1 141 ? 2.330 14.257 2.755 1.00 92.56 141 LEU A N 1
ATOM 1167 C CA . LEU A 1 141 ? 1.985 12.917 3.239 1.00 92.56 141 LEU A CA 1
ATOM 1168 C C . LEU A 1 141 ? 2.439 12.671 4.685 1.00 92.56 141 LEU A C 1
ATOM 1170 O O . LEU A 1 141 ? 1.846 11.831 5.361 1.00 92.56 141 LEU A O 1
ATOM 1174 N N . GLU A 1 142 ? 3.472 13.357 5.169 1.00 91.81 142 GLU A N 1
ATOM 1175 C CA . GLU A 1 142 ? 3.875 13.340 6.582 1.00 91.81 142 GLU A CA 1
ATOM 1176 C C . GLU A 1 142 ? 2.852 14.081 7.446 1.00 91.81 142 GLU A C 1
ATOM 1178 O O . GLU A 1 142 ? 2.349 13.504 8.405 1.00 91.81 142 GLU A O 1
ATOM 1183 N N . GLU A 1 143 ? 2.457 15.292 7.053 1.00 90.62 143 GLU A N 1
ATOM 1184 C CA . GLU A 1 143 ? 1.449 16.087 7.768 1.00 90.62 143 GLU A CA 1
ATOM 1185 C C . GLU A 1 143 ? 0.099 15.363 7.840 1.00 90.62 143 GLU A C 1
ATOM 1187 O O . GLU A 1 143 ? -0.481 15.202 8.916 1.00 90.62 143 GLU A O 1
ATOM 1192 N N . VAL A 1 144 ? -0.368 14.831 6.704 1.00 88.25 144 VAL A N 1
ATOM 1193 C CA . VAL A 1 144 ? -1.613 14.054 6.633 1.00 88.25 144 VAL A CA 1
ATOM 1194 C C . VAL A 1 144 ? -1.569 12.842 7.565 1.00 88.25 144 VAL A C 1
ATOM 1196 O O . VAL A 1 144 ? -2.582 12.483 8.159 1.00 88.25 144 VAL A O 1
ATOM 1199 N N . TRP A 1 145 ? -0.416 12.195 7.716 1.00 87.25 145 TRP A N 1
ATOM 1200 C CA . TRP A 1 145 ? -0.293 11.004 8.553 1.00 87.25 145 TRP A CA 1
ATOM 1201 C C . TRP A 1 145 ? -0.535 11.274 10.033 1.00 87.25 145 TRP A C 1
ATOM 1203 O O . TRP A 1 145 ? -1.207 10.486 10.708 1.00 87.25 145 TRP A O 1
ATOM 1213 N N . ASP A 1 146 ? -0.002 12.383 10.533 1.00 85.44 146 ASP A N 1
ATOM 1214 C CA . ASP A 1 146 ? -0.168 12.768 11.929 1.00 85.44 146 ASP A CA 1
ATOM 1215 C C . ASP A 1 146 ? -1.643 13.072 12.229 1.00 85.44 146 ASP A C 1
ATOM 1217 O O . ASP A 1 146 ? -2.194 12.569 13.215 1.00 85.44 146 ASP A O 1
ATOM 1221 N N . GLU A 1 147 ? -2.332 13.758 11.310 1.00 86.19 147 GLU A N 1
ATOM 1222 C CA . GLU A 1 147 ? -3.781 13.975 11.393 1.00 86.19 147 GLU A CA 1
ATOM 1223 C C . GLU A 1 147 ? -4.564 12.652 11.437 1.00 86.19 147 GLU A C 1
ATOM 1225 O O . GLU A 1 147 ? -5.493 12.491 12.235 1.00 86.19 147 GLU A O 1
ATOM 1230 N N . LEU A 1 148 ? -4.190 11.681 10.597 1.00 83.88 148 LEU A N 1
ATOM 1231 C CA . LEU A 1 148 ? -4.853 10.377 10.522 1.00 83.88 148 LEU A CA 1
ATOM 1232 C C . LEU A 1 148 ? -4.726 9.581 11.821 1.00 83.88 148 LEU A C 1
ATOM 1234 O O . LEU A 1 148 ? -5.711 9.005 12.297 1.00 83.88 148 LEU A O 1
ATOM 1238 N N . LYS A 1 149 ? -3.534 9.568 12.421 1.00 76.94 149 LYS A N 1
ATOM 1239 C CA . LYS A 1 149 ? -3.306 8.907 13.711 1.00 76.94 149 LYS A CA 1
ATOM 1240 C C . LYS A 1 149 ? -4.121 9.547 14.826 1.00 76.94 149 LYS A C 1
ATOM 1242 O O . LYS A 1 149 ? -4.661 8.833 15.674 1.00 76.94 149 LYS A O 1
ATOM 1247 N N . ASP A 1 150 ? -4.257 10.865 14.814 1.00 78.62 150 ASP A N 1
ATOM 1248 C CA . ASP A 1 150 ? -5.062 11.575 15.803 1.00 78.62 150 ASP A CA 1
ATOM 1249 C C . ASP A 1 150 ? -6.564 11.322 15.632 1.00 78.62 150 ASP A C 1
ATOM 1251 O O . ASP A 1 150 ? -7.277 11.165 16.629 1.00 78.62 150 ASP A O 1
ATOM 1255 N N . ILE A 1 151 ? -7.055 11.200 14.395 1.00 73.75 151 ILE A N 1
ATOM 1256 C CA . ILE A 1 151 ? -8.437 10.775 14.120 1.00 73.75 151 ILE A CA 1
ATOM 1257 C C . ILE A 1 151 ? -8.683 9.364 14.664 1.00 73.75 151 ILE A C 1
ATOM 1259 O O . ILE A 1 151 ? -9.685 9.146 15.351 1.00 73.75 151 ILE A O 1
ATOM 1263 N N . LEU A 1 152 ? -7.777 8.414 14.411 1.00 69.62 152 LEU A N 1
ATOM 1264 C CA . LEU A 1 152 ? -7.937 7.049 14.917 1.00 69.62 152 LEU A CA 1
ATOM 1265 C C . LEU A 1 152 ? -7.891 6.978 16.442 1.00 69.62 152 LEU A C 1
ATOM 1267 O O . LEU A 1 152 ? -8.746 6.321 17.026 1.00 69.62 152 LEU A O 1
ATOM 1271 N N . ARG A 1 153 ? -6.984 7.706 17.103 1.00 68.31 153 ARG A N 1
ATOM 1272 C CA . ARG A 1 153 ? -6.943 7.791 18.577 1.00 68.31 153 ARG A CA 1
ATOM 1273 C C . ARG A 1 153 ? -8.241 8.337 19.176 1.00 68.31 153 ARG A C 1
ATOM 1275 O O . ARG A 1 153 ? -8.632 7.921 20.262 1.00 68.31 153 ARG A O 1
ATOM 1282 N N . LYS A 1 154 ? -8.907 9.270 18.486 1.00 70.06 154 LYS A N 1
ATOM 1283 C CA . LYS A 1 154 ? -10.212 9.811 18.905 1.00 70.06 154 LYS A CA 1
ATOM 1284 C C . LYS A 1 154 ? -11.352 8.814 18.676 1.00 70.06 154 LYS A C 1
ATOM 1286 O O . LYS A 1 154 ? -12.243 8.727 19.516 1.00 70.06 154 LYS A O 1
ATOM 1291 N N . LYS A 1 155 ? -11.335 8.082 17.555 1.00 67.31 155 LYS A N 1
ATOM 1292 C CA . LYS A 1 155 ? -12.361 7.081 17.204 1.00 67.31 155 LYS A CA 1
ATOM 1293 C C . LYS A 1 155 ? -12.223 5.778 18.008 1.00 67.31 155 LYS A C 1
ATOM 1295 O O . LYS A 1 155 ? -13.231 5.142 18.301 1.00 67.31 155 LYS A O 1
ATOM 1300 N N . ASP A 1 156 ? -11.004 5.400 18.387 1.00 66.38 156 ASP A N 1
ATOM 1301 C CA . ASP A 1 156 ? -10.691 4.241 19.223 1.00 66.38 156 ASP A CA 1
ATOM 1302 C C . ASP A 1 156 ? -9.599 4.602 20.256 1.00 66.38 156 ASP A C 1
ATOM 1304 O O . ASP A 1 156 ? -8.404 4.573 19.948 1.00 66.38 156 ASP A O 1
ATOM 1308 N N . PRO A 1 157 ? -9.975 4.916 21.511 1.00 61.38 157 PRO A N 1
ATOM 1309 C CA . PRO A 1 157 ? -9.026 5.274 22.570 1.00 61.38 157 PRO A CA 1
ATOM 1310 C C . PRO A 1 157 ? -8.020 4.166 22.918 1.00 61.38 157 PRO A C 1
ATOM 1312 O O . PRO A 1 157 ? -6.996 4.440 23.550 1.00 61.38 157 PRO A O 1
ATOM 1315 N N . ASN A 1 158 ? -8.295 2.918 22.522 1.00 56.91 158 ASN A N 1
ATOM 1316 C CA . ASN A 1 158 ? -7.392 1.788 22.723 1.00 56.91 158 ASN A CA 1
ATOM 1317 C C . ASN A 1 158 ? -6.413 1.592 21.558 1.00 56.91 158 ASN A C 1
ATOM 1319 O O . ASN A 1 158 ? -5.507 0.770 21.687 1.00 56.91 158 ASN A O 1
ATOM 1323 N N . TYR A 1 159 ? -6.515 2.381 20.481 1.00 54.84 159 TYR A N 1
ATOM 1324 C CA . TYR A 1 159 ? -5.592 2.344 19.340 1.00 54.84 159 TYR A CA 1
ATOM 1325 C C . TYR A 1 159 ? -4.119 2.460 19.765 1.00 54.84 159 TYR A C 1
ATOM 1327 O O . TYR A 1 159 ? -3.254 1.797 19.211 1.00 54.84 159 TYR A O 1
ATOM 1335 N N . ALA A 1 160 ? -3.832 3.259 20.799 1.00 49.66 160 ALA A N 1
ATOM 1336 C CA . ALA A 1 160 ? -2.481 3.436 21.336 1.00 49.66 160 ALA A CA 1
ATOM 1337 C C . ALA A 1 160 ? -2.096 2.437 22.448 1.00 49.66 160 ALA A C 1
ATOM 1339 O O . ALA A 1 160 ? -0.945 2.424 22.874 1.00 49.66 160 ALA A O 1
ATOM 1340 N N . LYS A 1 161 ? -3.051 1.656 22.976 1.00 41.53 161 LYS A N 1
ATOM 1341 C CA . LYS A 1 161 ? -2.875 0.817 24.179 1.00 41.53 161 LYS A CA 1
ATOM 1342 C C . LYS A 1 161 ? -2.957 -0.688 23.921 1.00 41.53 161 LYS A C 1
ATOM 1344 O O . LYS A 1 161 ? -2.772 -1.457 24.860 1.00 41.53 161 LYS A O 1
ATOM 1349 N N . GLY A 1 162 ? -3.240 -1.118 22.696 1.00 43.66 162 GLY A N 1
ATOM 1350 C CA . GLY A 1 162 ? -3.451 -2.531 22.406 1.00 43.66 162 GLY A CA 1
ATOM 1351 C C . GLY A 1 162 ? -3.182 -2.896 20.958 1.00 43.66 162 GLY A C 1
ATOM 1352 O O . GLY A 1 162 ? -4.120 -3.265 20.256 1.00 43.66 162 GLY A O 1
ATOM 1353 N N . ARG A 1 163 ? -1.914 -2.822 20.549 1.00 43.53 163 ARG A N 1
ATOM 1354 C CA . ARG A 1 163 ? -1.313 -3.707 19.545 1.00 43.53 163 ARG A CA 1
ATOM 1355 C C . ARG A 1 163 ? 0.112 -4.025 19.964 1.00 43.53 163 ARG A C 1
ATOM 1357 O O . ARG A 1 163 ? 0.811 -3.071 20.371 1.00 43.53 163 ARG A O 1
#

Secondary structure (DSSP, 8-state):
----EEETTEEE-----EEEE------GGGTTTTHHHHHHHHHHHIIIII---TTSS--SEEEEEEEE-TTGGGSS-TT-TT--HHHHHHHTTT-EE-S--EEETTEEEEEEEEEHHHHHHHHHHHHHTTTTT-HHHHHHHHHHHHHHHHHHHHH-TTTTT--

Solvent-accessible surface area (backbone atoms only — not comparable to full-atom values): 9579 Å² total; per-residue (Å²): 138,83,79,87,49,62,61,97,86,41,86,42,74,81,71,72,44,66,42,78,53,79,82,89,85,72,60,78,93,46,58,94,45,39,50,66,56,56,52,49,50,52,50,50,50,34,41,51,62,64,40,61,51,100,83,66,44,38,32,51,32,39,34,37,59,44,76,60,48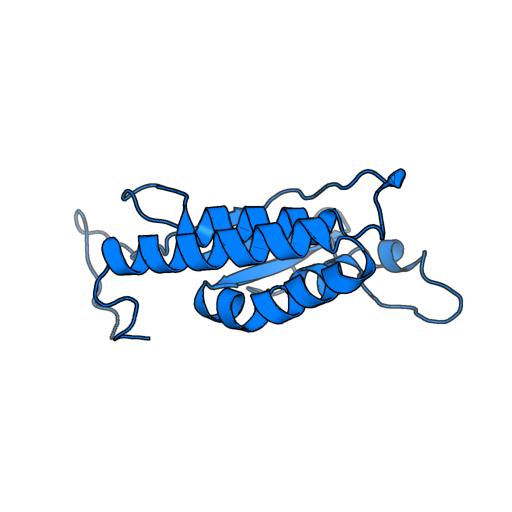,77,67,73,17,70,85,48,70,97,84,50,84,80,53,49,66,62,60,57,57,45,42,42,45,40,42,40,74,65,57,73,71,43,81,53,94,98,38,40,31,42,35,31,31,32,42,52,74,44,29,64,69,19,43,62,59,43,49,58,66,21,58,88,55,33,49,69,60,40,52,55,55,52,58,51,46,55,55,43,54,52,51,44,41,70,77,35,76,52,66,85,76,70,127

Nearest PDB structures (foldseek):
  6y2d-assembly2_B  TM=3.616E-01  e=1.553E+00  Homo sapiens
  6y24-assembly1_A  TM=2.951E-01  e=5.340E-01  Homo sapiens
  8ukm-assembly1_A  TM=4.225E-01  e=2.733E+00  synthetic construct
  4rbt-assembly1_A  TM=4.643E-01  e=5.807E+00  Salmonella enterica subsp. enterica serovar Typhimurium str. LT2
  8b6j-assembly1_B  TM=3.220E-01  e=3.742E+00  Tetrahymena thermophila SB210

Foldseek 3Di:
DDDQDDDPNDRDDPDFQEAEDEDDDDDPVCPPLLPSLLVVLVVVLCQQFPDLPDPGHHGQKYKYKDWPDQCCQVPDPDDDRDDDPVVVLVVLQVWDFPDDWDDDPNITMTMTMDGPVSNVVNVVSSLVSCVVRPVVSSVVSVVVVVVRVVSVCVVPVCPVPPD